Protein AF-A0A929U2H5-F1 (afdb_monomer_lite)

Sequence (117 aa):
MKRFDAETIESRLKQSGFTIIQTESRPTVSKIKAIHKHGELNIEYTDNELGLSLQNSSDLEILVNKRVVVLAFDNNVFTERCVEQKLHSFNTKTLFLEANKSLNNFIKKMEYVFNYK

pLDDT: mean 89.03, std 7.79, range [62.5, 97.44]

Secondary structure (DSSP, 8-state):
-----HHHHHHHHHHTTPEEEEEE--SS-EEEEEEETTEEEEEEE-SSEEEEEEE-S-SSGGG--EEEEEEEEETTEEEEEEEEEE---GGGHHHHHHHHHHHHHHHHHHHHHHHH-

Foldseek 3Di:
DQFDDPVLLVVLLVVLQWDWDDWADDPAKTWTWIDHPFWIWIWIGDRFKIKIKIWGPDPDPQQIFIWIWMWGQDPLDIDTDDIDTDHRHPVSVVVSVVVVSSVVSSSVSVNCVSPPD

Structure (mmCIF, N/CA/C/O backbone):
data_AF-A0A929U2H5-F1
#
_entry.id   AF-A0A929U2H5-F1
#
loop_
_atom_site.group_PDB
_atom_site.id
_atom_site.type_symbol
_atom_site.label_atom_id
_atom_site.label_alt_id
_atom_site.label_comp_id
_atom_site.label_asym_id
_atom_site.label_entity_id
_atom_site.label_seq_id
_atom_site.pdbx_PDB_ins_code
_atom_site.Cartn_x
_atom_site.Cartn_y
_atom_site.Cartn_z
_atom_site.occupancy
_atom_site.B_iso_or_equiv
_atom_site.auth_seq_id
_atom_site.auth_comp_id
_atom_site.auth_asym_id
_atom_site.auth_atom_id
_atom_site.pdbx_PDB_model_num
ATOM 1 N N . MET A 1 1 ? -17.229 1.303 13.616 1.00 63.12 1 MET A N 1
ATOM 2 C CA . MET A 1 1 ? -16.446 0.140 13.146 1.00 63.12 1 MET A CA 1
ATOM 3 C C . MET A 1 1 ? -15.299 0.679 12.308 1.00 63.12 1 MET A C 1
ATOM 5 O O . MET A 1 1 ? -15.552 1.611 11.551 1.00 63.12 1 MET A O 1
ATOM 9 N N . LYS A 1 2 ? -14.062 0.203 12.500 1.00 76.81 2 LYS A N 1
ATOM 10 C CA . LYS A 1 2 ? -12.932 0.649 11.668 1.00 76.81 2 LYS A CA 1
ATOM 11 C C . LYS A 1 2 ? -13.080 0.054 10.267 1.00 76.81 2 LYS A C 1
ATOM 13 O O . LYS A 1 2 ? -13.552 -1.071 10.145 1.00 76.81 2 LYS A O 1
ATOM 18 N N . ARG A 1 3 ? -12.712 0.821 9.247 1.00 87.94 3 ARG A N 1
ATOM 19 C CA . ARG A 1 3 ? -12.727 0.431 7.832 1.00 87.94 3 ARG A CA 1
ATOM 20 C C . ARG A 1 3 ? -11.591 1.139 7.113 1.00 87.94 3 ARG A C 1
ATOM 22 O O . ARG A 1 3 ? -11.127 2.169 7.604 1.00 87.94 3 ARG A O 1
ATOM 29 N N . PHE A 1 4 ? -11.166 0.631 5.967 1.00 90.19 4 PHE A N 1
ATOM 30 C CA . PHE A 1 4 ? -10.341 1.431 5.071 1.00 90.19 4 PHE A CA 1
ATOM 31 C C . PHE A 1 4 ? -11.197 2.520 4.423 1.00 90.19 4 PHE A C 1
ATOM 33 O O . PHE A 1 4 ? -12.272 2.264 3.889 1.00 90.19 4 PHE A O 1
ATOM 40 N N . ASP A 1 5 ? -10.713 3.753 4.490 1.00 91.81 5 ASP A N 1
ATOM 41 C CA . ASP A 1 5 ? -11.353 4.918 3.900 1.00 91.81 5 ASP A CA 1
ATOM 42 C C . ASP A 1 5 ? -10.302 5.806 3.220 1.00 91.81 5 ASP A C 1
ATOM 44 O O . ASP A 1 5 ? -9.115 5.776 3.569 1.00 91.81 5 ASP A O 1
ATOM 48 N N . ALA A 1 6 ? -10.745 6.592 2.235 1.00 94.00 6 ALA A N 1
ATOM 49 C CA . ALA A 1 6 ? -9.865 7.439 1.437 1.00 94.00 6 ALA A CA 1
ATOM 50 C C . ALA A 1 6 ? -9.042 8.404 2.302 1.00 94.00 6 ALA A C 1
ATOM 52 O O . ALA A 1 6 ? -7.838 8.530 2.101 1.00 94.00 6 ALA A O 1
ATOM 53 N N . GLU A 1 7 ? -9.667 9.057 3.283 1.00 93.94 7 GLU A N 1
ATOM 54 C CA . GLU A 1 7 ? -9.027 10.085 4.105 1.00 93.94 7 GLU A CA 1
ATOM 55 C C . GLU A 1 7 ? -7.865 9.501 4.918 1.00 93.94 7 GLU A C 1
ATOM 57 O O . GLU A 1 7 ? -6.743 10.026 4.896 1.00 93.94 7 GLU A O 1
ATOM 62 N N . THR A 1 8 ? -8.104 8.372 5.586 1.00 93.94 8 THR A N 1
ATOM 63 C CA . THR A 1 8 ? -7.090 7.653 6.355 1.00 93.94 8 THR A CA 1
ATOM 64 C C . THR A 1 8 ? -5.949 7.196 5.450 1.00 93.94 8 THR A C 1
ATOM 66 O O . THR A 1 8 ? -4.780 7.455 5.761 1.00 93.94 8 THR A O 1
ATOM 69 N N . ILE A 1 9 ? -6.266 6.549 4.323 1.00 95.50 9 ILE A N 1
ATOM 70 C CA . ILE A 1 9 ? -5.266 6.011 3.391 1.00 95.50 9 ILE A CA 1
ATOM 71 C C . ILE A 1 9 ? -4.407 7.144 2.821 1.00 95.50 9 ILE A C 1
ATOM 73 O O . ILE A 1 9 ? -3.179 7.103 2.925 1.00 95.50 9 ILE A O 1
ATOM 77 N N . GLU A 1 10 ? -5.030 8.195 2.290 1.00 97.12 10 GLU A N 1
ATOM 78 C CA . GLU A 1 10 ? -4.330 9.333 1.698 1.00 97.12 10 GLU A CA 1
ATOM 79 C C . GLU A 1 10 ? -3.451 10.067 2.717 1.00 97.12 10 GLU A C 1
ATOM 81 O O . GLU A 1 10 ? -2.306 10.424 2.421 1.00 97.12 10 GLU A O 1
ATOM 86 N N . SER A 1 11 ? -3.946 10.252 3.945 1.00 96.75 11 SER A N 1
ATOM 87 C CA . SER A 1 11 ? -3.169 10.838 5.039 1.00 96.75 11 SER A CA 1
ATOM 88 C C . SER A 1 11 ? -1.907 10.021 5.330 1.00 96.75 11 SER A C 1
ATOM 90 O O . SER A 1 11 ? -0.814 10.582 5.460 1.00 96.75 11 SER A O 1
ATOM 92 N N . ARG A 1 12 ? -2.018 8.687 5.405 1.00 95.81 12 ARG A N 1
ATOM 93 C CA . ARG A 1 12 ? -0.862 7.816 5.675 1.00 95.81 12 ARG A CA 1
ATOM 94 C C . ARG A 1 12 ? 0.103 7.734 4.504 1.00 95.81 12 ARG A C 1
ATOM 96 O O . ARG A 1 12 ? 1.306 7.712 4.751 1.00 95.81 12 ARG A O 1
ATOM 103 N N . LEU A 1 13 ? -0.378 7.771 3.265 1.00 96.81 13 LEU A N 1
ATOM 104 C CA . LEU A 1 13 ? 0.481 7.836 2.080 1.00 96.81 13 LEU A CA 1
ATOM 105 C C . LEU A 1 13 ? 1.360 9.088 2.096 1.00 96.81 13 LEU A C 1
ATOM 107 O O . LEU A 1 13 ? 2.583 8.972 1.997 1.00 96.81 13 LEU A O 1
ATOM 111 N N . LYS A 1 14 ? 0.757 10.263 2.322 1.00 96.38 14 LYS A N 1
ATOM 112 C CA . LYS A 1 14 ? 1.483 11.542 2.415 1.00 96.38 14 LYS A CA 1
ATOM 113 C C . LYS A 1 14 ? 2.533 11.508 3.526 1.00 96.38 14 LYS A C 1
ATOM 115 O O . LYS A 1 14 ? 3.685 11.872 3.310 1.00 96.38 14 LYS A O 1
ATOM 120 N N . GLN A 1 15 ? 2.168 11.000 4.704 1.00 95.31 15 GLN A N 1
ATOM 121 C CA . GLN A 1 15 ? 3.103 10.853 5.826 1.00 95.31 15 GLN A CA 1
ATOM 122 C C . GLN A 1 15 ? 4.243 9.858 5.564 1.00 95.31 15 GLN A C 1
ATOM 124 O O . GLN A 1 15 ? 5.256 9.903 6.261 1.00 95.31 15 GLN A O 1
ATOM 129 N N . SER A 1 16 ? 4.068 8.945 4.612 1.00 94.94 16 SER A N 1
ATOM 130 C CA . SER A 1 16 ? 5.083 7.981 4.185 1.00 94.94 16 SER A CA 1
ATOM 131 C C . SER A 1 16 ? 5.891 8.453 2.975 1.00 94.94 16 SER A C 1
ATOM 133 O O . SER A 1 16 ? 6.700 7.688 2.459 1.00 94.94 16 SER A O 1
ATOM 135 N N . GLY A 1 17 ? 5.702 9.700 2.533 1.00 94.75 17 GLY A N 1
ATOM 136 C CA . GLY A 1 17 ? 6.462 10.309 1.440 1.00 94.75 17 GLY A CA 1
ATOM 137 C C . GLY A 1 17 ? 5.917 10.021 0.041 1.00 94.75 17 GLY A C 1
ATOM 138 O O . GLY A 1 17 ? 6.602 10.315 -0.936 1.00 94.75 17 GLY A O 1
ATOM 139 N N . PHE A 1 18 ? 4.712 9.460 -0.078 1.00 95.81 18 PHE A N 1
ATOM 140 C CA . PHE A 1 18 ? 4.049 9.305 -1.369 1.00 95.81 18 PHE A CA 1
ATOM 141 C C . PHE A 1 18 ? 3.290 10.573 -1.763 1.00 95.81 18 PHE A C 1
ATOM 143 O O . PHE A 1 18 ? 2.624 11.207 -0.942 1.00 95.81 18 PHE A O 1
ATOM 150 N N . THR A 1 19 ? 3.325 10.881 -3.054 1.00 96.81 19 THR A N 1
ATOM 151 C CA . THR A 1 19 ? 2.483 11.893 -3.690 1.00 96.81 19 THR A CA 1
ATOM 152 C C . THR A 1 19 ? 1.318 11.194 -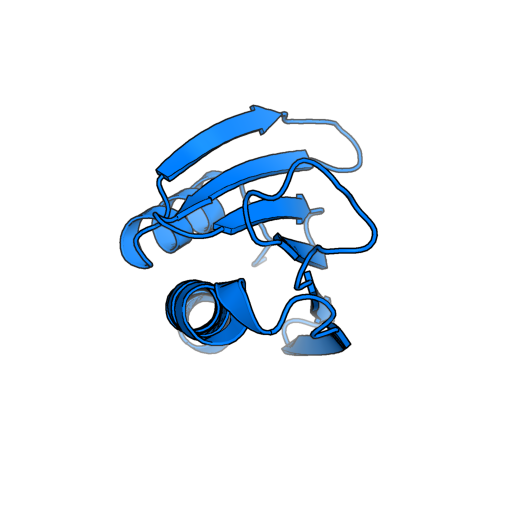4.372 1.00 96.81 19 THR A C 1
ATOM 154 O O . THR A 1 19 ? 1.525 10.366 -5.255 1.00 96.81 19 THR A O 1
ATOM 157 N N . ILE A 1 20 ? 0.089 11.512 -3.975 1.00 97.31 20 ILE A N 1
ATOM 158 C CA . ILE A 1 20 ? -1.115 10.993 -4.637 1.00 97.31 20 ILE A CA 1
ATOM 159 C C . ILE A 1 20 ? -1.286 11.717 -5.968 1.00 97.31 20 ILE A C 1
ATOM 161 O O . ILE A 1 20 ? -1.217 12.944 -6.014 1.00 97.31 20 ILE A O 1
ATOM 165 N N . ILE A 1 21 ? -1.502 10.952 -7.034 1.00 96.50 21 ILE A N 1
ATOM 166 C CA . ILE A 1 21 ? -1.704 11.481 -8.387 1.00 96.50 21 ILE A CA 1
ATOM 167 C C . ILE A 1 21 ? -3.125 11.254 -8.895 1.00 96.50 21 ILE A C 1
ATOM 169 O O . ILE A 1 21 ? -3.578 11.985 -9.769 1.00 96.50 21 ILE A O 1
ATOM 173 N N . GLN A 1 22 ? -3.839 10.270 -8.344 1.00 96.38 22 GLN A N 1
ATOM 174 C CA . GLN A 1 22 ? -5.216 9.984 -8.722 1.00 96.38 22 GLN A CA 1
ATOM 175 C C . GLN A 1 22 ? -5.949 9.250 -7.597 1.00 96.38 22 GLN A C 1
ATOM 177 O O . GLN A 1 22 ? -5.388 8.334 -6.995 1.00 96.38 22 GLN A O 1
ATOM 182 N N . THR A 1 23 ? -7.217 9.603 -7.381 1.00 95.44 23 THR A N 1
ATOM 183 C CA . THR A 1 23 ? -8.149 8.877 -6.510 1.00 95.44 23 THR A CA 1
ATOM 184 C C . THR A 1 23 ? -9.438 8.618 -7.287 1.00 95.44 23 THR A C 1
ATOM 186 O O . THR A 1 23 ? -10.036 9.542 -7.835 1.00 95.44 23 THR A O 1
ATOM 189 N N . GLU A 1 24 ? -9.874 7.363 -7.339 1.00 94.88 24 GLU A N 1
ATOM 190 C CA . GLU A 1 24 ? -11.132 6.934 -7.948 1.00 94.88 24 GLU A CA 1
ATOM 191 C C . GLU A 1 24 ? -11.999 6.247 -6.891 1.00 94.88 24 GLU A C 1
ATOM 193 O O . GLU A 1 24 ? -11.711 5.127 -6.468 1.00 94.88 24 GLU A O 1
ATOM 198 N N . SER A 1 25 ? -13.086 6.896 -6.480 1.00 91.38 25 SER A N 1
ATOM 199 C CA . SER A 1 25 ? -14.083 6.272 -5.608 1.00 91.38 25 SER A CA 1
ATOM 200 C C . SER A 1 25 ? -15.079 5.475 -6.449 1.00 91.38 25 SER A C 1
ATOM 202 O O . SER A 1 25 ? -15.655 6.013 -7.397 1.00 91.38 25 SER A O 1
ATOM 204 N N . ARG A 1 26 ? -15.280 4.191 -6.129 1.00 87.38 26 ARG A N 1
ATOM 205 C CA . ARG A 1 26 ? -16.280 3.337 -6.795 1.00 87.38 26 ARG A CA 1
ATOM 206 C C . ARG A 1 26 ? -17.101 2.558 -5.760 1.00 87.38 26 ARG A C 1
ATOM 208 O O . ARG A 1 26 ? -16.599 2.313 -4.667 1.00 87.38 26 ARG A O 1
ATOM 215 N N . PRO A 1 27 ? -18.320 2.096 -6.109 1.00 81.44 27 PRO A N 1
ATOM 216 C CA . PRO A 1 27 ? -19.202 1.401 -5.165 1.00 81.44 27 PRO A CA 1
ATOM 217 C C . PRO A 1 27 ? -18.636 0.091 -4.607 1.00 81.44 27 PRO A C 1
ATOM 219 O O . PRO A 1 27 ? -19.021 -0.325 -3.522 1.00 81.44 27 PRO A O 1
ATOM 222 N N . THR A 1 28 ? -17.765 -0.582 -5.365 1.00 88.06 28 THR A N 1
ATOM 223 C CA . THR A 1 28 ? -17.277 -1.928 -5.023 1.00 88.06 28 THR A CA 1
ATOM 224 C C . THR A 1 28 ? -15.807 -1.929 -4.623 1.00 88.06 28 THR A C 1
ATOM 226 O O . THR A 1 28 ? -15.455 -2.520 -3.612 1.00 88.06 28 THR A O 1
ATOM 229 N N . VAL A 1 29 ? -14.947 -1.273 -5.407 1.00 93.50 29 VAL A N 1
ATOM 230 C CA . VAL A 1 29 ? -13.502 -1.193 -5.156 1.00 93.50 29 VAL A CA 1
ATOM 231 C C . VAL A 1 29 ? -13.021 0.195 -5.539 1.00 93.50 29 VAL A C 1
ATOM 233 O O . VAL A 1 29 ? -13.061 0.567 -6.714 1.00 93.50 29 VAL A O 1
ATOM 236 N N . SER A 1 30 ? -12.552 0.946 -4.553 1.00 96.62 30 SER A N 1
ATOM 237 C CA . SER A 1 30 ? -11.938 2.251 -4.773 1.00 96.62 30 SER A CA 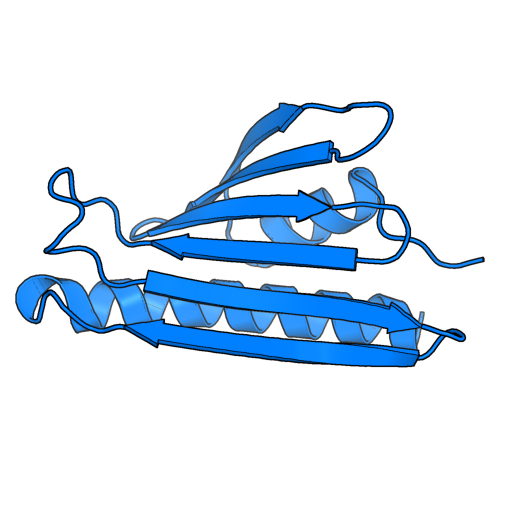1
ATOM 238 C C . SER A 1 30 ? -10.456 2.094 -5.095 1.00 96.62 30 SER A C 1
ATOM 240 O O . SER A 1 30 ? -9.823 1.111 -4.706 1.00 96.62 30 SER A O 1
ATOM 242 N N . LYS A 1 31 ? -9.896 3.054 -5.831 1.00 97.44 31 LYS A N 1
ATOM 243 C CA . LYS A 1 31 ? -8.506 3.016 -6.286 1.00 97.44 31 LYS A CA 1
ATOM 244 C C . LYS A 1 31 ? -7.780 4.305 -5.953 1.00 97.44 31 LYS A C 1
ATOM 246 O O . LYS A 1 31 ? -8.348 5.387 -6.070 1.00 97.44 31 LYS A O 1
ATOM 251 N N . ILE A 1 32 ? -6.516 4.193 -5.567 1.00 97.44 32 ILE A N 1
ATOM 252 C CA . ILE A 1 32 ? -5.608 5.333 -5.418 1.00 97.44 32 ILE A CA 1
ATOM 253 C C . ILE A 1 32 ? -4.334 5.007 -6.185 1.00 97.44 32 ILE A C 1
ATOM 255 O O . ILE A 1 32 ? -3.763 3.927 -6.034 1.00 97.44 32 ILE A O 1
ATOM 259 N N . LYS A 1 33 ? -3.868 5.956 -6.992 1.00 96.81 33 LYS A N 1
ATOM 260 C CA . LYS A 1 33 ? -2.542 5.911 -7.594 1.00 96.81 33 LYS A CA 1
ATOM 261 C C . LYS A 1 33 ? -1.663 6.948 -6.912 1.00 96.81 33 LYS A C 1
ATOM 263 O O . LYS A 1 33 ? -2.019 8.126 -6.820 1.00 96.81 33 LYS A O 1
ATOM 268 N N . ALA A 1 34 ? -0.508 6.509 -6.437 1.00 96.44 34 ALA A N 1
ATOM 269 C CA . ALA A 1 34 ? 0.477 7.357 -5.794 1.00 96.44 34 ALA A CA 1
ATOM 270 C C . ALA A 1 34 ? 1.877 7.076 -6.342 1.00 96.44 34 ALA A C 1
ATOM 272 O O . ALA A 1 34 ? 2.160 5.993 -6.848 1.00 96.44 34 ALA A O 1
ATOM 273 N N . ILE A 1 35 ? 2.766 8.054 -6.234 1.00 94.94 35 ILE A N 1
ATOM 274 C CA . ILE A 1 35 ? 4.152 7.949 -6.680 1.00 94.94 35 ILE A CA 1
ATOM 275 C C . ILE A 1 35 ? 5.102 8.290 -5.537 1.00 94.94 35 ILE A C 1
ATOM 277 O O . ILE A 1 35 ? 4.837 9.153 -4.703 1.00 94.94 35 ILE A O 1
ATOM 281 N N . HIS A 1 36 ? 6.233 7.610 -5.521 1.00 88.94 36 HIS A N 1
ATOM 282 C CA . HIS A 1 36 ? 7.437 7.968 -4.790 1.00 88.94 36 HIS A CA 1
ATOM 283 C C . HIS A 1 36 ? 8.556 8.133 -5.823 1.00 88.94 36 HIS A C 1
ATOM 285 O O . HIS A 1 36 ? 8.471 7.541 -6.895 1.00 88.94 36 HIS A O 1
ATOM 291 N N . LYS A 1 37 ? 9.624 8.881 -5.512 1.00 83.69 37 LYS A N 1
ATOM 292 C CA . LYS A 1 37 ? 10.726 9.238 -6.442 1.00 83.69 37 LYS A CA 1
ATOM 293 C C . LYS A 1 37 ? 11.205 8.120 -7.386 1.00 83.69 37 LYS A C 1
ATOM 295 O O . LYS A 1 37 ? 11.691 8.411 -8.472 1.00 83.69 37 LYS A O 1
ATOM 300 N N . HIS A 1 38 ? 11.088 6.863 -6.960 1.00 83.44 38 HIS A N 1
ATOM 301 C CA . HIS A 1 38 ? 11.574 5.679 -7.665 1.00 83.44 38 HIS A CA 1
ATOM 302 C C . HIS A 1 38 ? 10.542 4.551 -7.802 1.00 83.44 38 HIS A C 1
ATOM 304 O O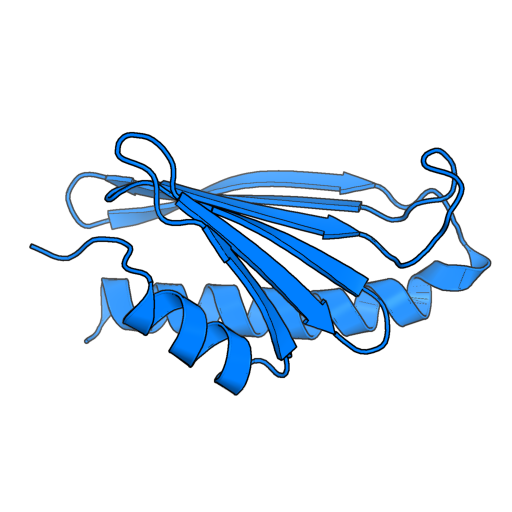 . HIS A 1 38 ? 10.912 3.410 -8.087 1.00 83.44 38 HIS A O 1
ATOM 310 N N . GLY A 1 39 ? 9.260 4.831 -7.572 1.00 87.38 39 GLY A N 1
ATOM 311 C CA . GLY A 1 39 ? 8.234 3.815 -7.737 1.00 87.38 39 GLY A CA 1
ATOM 312 C C . GLY A 1 39 ? 6.814 4.350 -7.764 1.00 87.38 39 GLY A C 1
ATOM 313 O O . GLY A 1 39 ? 6.488 5.351 -7.135 1.00 87.38 39 GLY A O 1
ATOM 314 N N . GLU A 1 40 ? 5.967 3.636 -8.483 1.00 93.75 40 GLU A N 1
ATOM 315 C CA . GLU A 1 40 ? 4.534 3.861 -8.555 1.00 93.75 40 GLU A CA 1
ATOM 316 C C . GLU A 1 40 ? 3.828 2.841 -7.671 1.00 93.75 40 GLU A C 1
ATOM 318 O O . GLU A 1 40 ? 4.111 1.644 -7.736 1.00 93.75 40 GLU A O 1
ATOM 323 N N . LEU A 1 41 ? 2.916 3.324 -6.838 1.00 95.69 41 LEU A N 1
ATOM 324 C CA . LEU A 1 41 ? 2.084 2.525 -5.960 1.00 95.69 41 LEU A CA 1
ATOM 325 C C . LEU A 1 41 ? 0.636 2.610 -6.444 1.00 95.69 41 LEU A C 1
ATOM 327 O O . LEU A 1 41 ? 0.004 3.665 -6.374 1.00 95.69 41 LEU A O 1
ATOM 331 N N . ASN A 1 42 ? 0.121 1.480 -6.914 1.00 96.19 42 ASN A N 1
ATOM 332 C CA . ASN A 1 42 ? -1.298 1.295 -7.180 1.00 96.19 42 ASN A CA 1
ATOM 333 C C . ASN A 1 42 ? -1.952 0.676 -5.948 1.00 96.19 42 ASN A C 1
ATOM 335 O O . ASN A 1 42 ? -1.410 -0.257 -5.351 1.00 96.19 42 ASN A O 1
ATOM 339 N N . ILE A 1 43 ? -3.103 1.214 -5.572 1.00 97.06 43 ILE A N 1
ATOM 340 C CA . ILE A 1 43 ? -3.836 0.830 -4.374 1.00 97.06 43 ILE A CA 1
ATOM 341 C C . ILE A 1 43 ? -5.264 0.532 -4.782 1.00 97.06 43 ILE A C 1
ATOM 343 O O . ILE A 1 43 ? -5.895 1.345 -5.455 1.00 97.06 43 ILE A O 1
ATOM 347 N N . GLU A 1 44 ? -5.770 -0.607 -4.338 1.00 96.88 44 GLU A N 1
ATOM 348 C CA . GLU A 1 44 ? -7.168 -0.996 -4.477 1.00 96.88 44 GLU A CA 1
ATOM 349 C C . GLU A 1 44 ? -7.712 -1.297 -3.089 1.00 96.88 44 GLU A C 1
ATOM 351 O O . GLU A 1 44 ? -7.052 -1.986 -2.312 1.00 96.88 44 GLU A O 1
ATOM 356 N N . TYR A 1 45 ? -8.877 -0.760 -2.741 1.00 95.06 45 TYR A N 1
ATOM 357 C CA . TYR A 1 45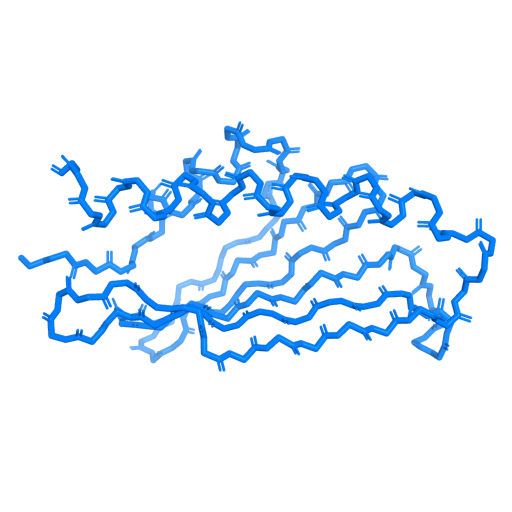 ? -9.428 -0.965 -1.409 1.00 95.06 45 TYR A CA 1
ATOM 358 C C . TYR A 1 45 ? -10.948 -1.074 -1.388 1.00 95.06 45 TYR A C 1
ATOM 360 O O . TYR A 1 45 ? -11.667 -0.441 -2.167 1.00 95.06 45 TYR A O 1
ATOM 368 N N . THR A 1 46 ? -11.407 -1.901 -0.457 1.00 93.81 46 THR A N 1
ATOM 369 C CA . THR A 1 46 ? -12.788 -2.001 0.021 1.00 93.81 46 THR A CA 1
ATOM 370 C C . THR A 1 46 ? -12.821 -1.539 1.477 1.00 93.81 46 THR A C 1
ATOM 372 O O . THR A 1 46 ? -11.795 -1.125 2.006 1.00 93.81 46 THR A O 1
ATOM 375 N N . ASP A 1 47 ? -13.954 -1.656 2.168 1.00 90.88 47 ASP A N 1
ATOM 376 C CA . ASP A 1 47 ? -14.006 -1.362 3.606 1.00 90.88 47 ASP A CA 1
ATOM 377 C C . ASP A 1 47 ? -13.075 -2.272 4.441 1.00 90.88 47 ASP A C 1
ATOM 379 O O . ASP A 1 47 ? -12.595 -1.845 5.493 1.00 90.88 47 ASP A O 1
ATOM 383 N N . ASN A 1 48 ? -12.784 -3.494 3.971 1.00 90.50 48 ASN A N 1
ATOM 384 C CA . ASN A 1 48 ? -12.112 -4.537 4.763 1.00 90.50 48 ASN A CA 1
ATOM 385 C C . ASN A 1 48 ? -10.773 -5.006 4.186 1.00 90.50 48 ASN A C 1
ATOM 387 O O . ASN A 1 48 ? -10.011 -5.671 4.884 1.00 90.50 48 ASN A O 1
ATOM 391 N N . GLU A 1 49 ? -10.468 -4.692 2.930 1.00 92.94 49 GLU A N 1
ATOM 392 C CA . GLU A 1 49 ? -9.229 -5.122 2.280 1.00 92.94 49 GLU A CA 1
ATOM 393 C C . GLU A 1 49 ? -8.538 -3.960 1.577 1.00 92.94 49 GLU A C 1
ATOM 395 O O . GLU A 1 49 ? -9.183 -3.062 1.034 1.00 92.94 49 GLU A O 1
ATOM 400 N N . LEU A 1 50 ? -7.210 -4.008 1.582 1.00 94.12 50 LEU A N 1
ATOM 401 C CA . LEU A 1 50 ? -6.328 -3.025 0.980 1.00 94.12 50 LEU A CA 1
ATOM 402 C C . LEU A 1 50 ? -5.215 -3.755 0.218 1.00 94.12 50 LEU A C 1
ATOM 404 O O . LEU A 1 50 ? -4.279 -4.299 0.807 1.00 94.12 50 LEU A O 1
ATOM 408 N N . GLY A 1 51 ? -5.326 -3.765 -1.106 1.00 95.88 51 GLY A N 1
ATOM 409 C CA . GLY A 1 51 ? -4.318 -4.266 -2.031 1.00 95.88 51 GLY A CA 1
ATOM 410 C C . GLY A 1 51 ? -3.329 -3.170 -2.420 1.00 95.88 51 GLY A C 1
ATOM 411 O O . GLY A 1 51 ? -3.721 -2.065 -2.791 1.00 95.88 51 GLY A O 1
ATOM 412 N N . LEU A 1 52 ? -2.037 -3.481 -2.351 1.00 96.00 52 LEU A N 1
ATOM 413 C CA . LEU A 1 52 ? -0.921 -2.580 -2.625 1.00 96.00 52 LEU A CA 1
ATOM 414 C C . LEU A 1 52 ? -0.023 -3.207 -3.690 1.00 96.00 52 LEU A C 1
ATOM 416 O O . LEU A 1 52 ? 0.492 -4.302 -3.490 1.00 96.00 52 LEU A O 1
ATOM 420 N N . SER A 1 53 ? 0.217 -2.511 -4.798 1.00 94.81 53 SER A N 1
ATOM 421 C CA . SER A 1 53 ? 1.140 -2.946 -5.851 1.00 94.81 53 SER A CA 1
ATOM 422 C C . SER A 1 53 ? 2.150 -1.844 -6.143 1.00 94.81 53 SER A C 1
ATOM 424 O O . SER A 1 53 ? 1.827 -0.858 -6.804 1.00 94.81 53 SER A O 1
ATOM 426 N N . LEU A 1 54 ? 3.379 -2.024 -5.657 1.00 94.12 54 LEU A N 1
ATOM 427 C CA . LEU A 1 54 ? 4.510 -1.135 -5.897 1.00 94.12 54 LEU A CA 1
ATOM 428 C C . LEU A 1 54 ? 5.356 -1.655 -7.058 1.00 94.12 54 LEU A C 1
ATOM 430 O O . LEU A 1 54 ? 5.772 -2.814 -7.062 1.00 94.12 54 LEU A O 1
ATOM 434 N N . GLN A 1 55 ? 5.686 -0.772 -7.989 1.00 92.25 55 GLN A N 1
ATOM 435 C CA . GLN A 1 55 ? 6.567 -1.048 -9.119 1.00 92.25 55 GLN A CA 1
ATOM 436 C C . GLN A 1 55 ? 7.568 0.089 -9.318 1.00 92.25 55 GLN A C 1
ATOM 438 O O . GLN A 1 55 ? 7.260 1.233 -9.000 1.00 92.25 55 GLN A O 1
ATOM 443 N N . ASN A 1 56 ? 8.768 -0.190 -9.826 1.00 85.94 56 ASN A N 1
ATOM 444 C CA . ASN A 1 56 ? 9.649 0.878 -10.318 1.00 85.94 56 ASN A CA 1
ATOM 445 C C . ASN A 1 56 ? 9.092 1.482 -11.624 1.00 85.94 56 ASN A C 1
ATOM 447 O O . ASN A 1 56 ? 8.339 0.839 -12.350 1.00 85.94 56 ASN A O 1
ATOM 451 N N . SER A 1 57 ? 9.485 2.717 -11.933 1.00 70.31 57 SER A N 1
ATOM 452 C CA . SER A 1 57 ? 9.048 3.478 -13.114 1.00 70.31 57 SER A CA 1
ATOM 453 C C . SER A 1 57 ? 9.754 3.021 -14.405 1.00 70.31 57 SER A C 1
ATOM 455 O O . SER A 1 57 ? 10.515 3.784 -15.000 1.00 70.31 57 SER A O 1
ATOM 457 N N . SER A 1 58 ? 9.604 1.751 -14.790 1.00 73.62 58 SER A N 1
ATOM 458 C CA . SER A 1 58 ? 10.136 1.222 -16.053 1.00 73.62 58 SER A CA 1
ATOM 459 C C . SER A 1 58 ? 9.008 0.965 -17.046 1.00 73.62 58 SER A C 1
ATOM 461 O O . SER A 1 58 ? 8.017 0.334 -16.693 1.00 73.62 58 SER A O 1
ATOM 463 N N . ASP A 1 59 ? 9.198 1.398 -18.294 1.00 67.31 59 ASP A N 1
ATOM 464 C CA . ASP A 1 59 ? 8.209 1.236 -19.370 1.00 67.31 59 ASP A CA 1
ATOM 465 C C . ASP A 1 59 ? 8.065 -0.220 -19.853 1.00 67.31 59 ASP A C 1
ATOM 467 O O . ASP A 1 59 ? 7.086 -0.571 -20.508 1.00 67.31 59 ASP A O 1
ATOM 471 N N . LEU A 1 60 ? 9.035 -1.086 -19.538 1.00 75.44 60 LEU A N 1
ATOM 472 C CA . LEU A 1 60 ? 9.033 -2.496 -19.928 1.00 75.44 60 LEU A CA 1
ATOM 473 C C . LEU A 1 60 ? 8.642 -3.371 -18.739 1.00 75.44 60 LEU A C 1
ATOM 475 O O . LEU A 1 60 ? 9.464 -3.618 -17.860 1.00 75.44 60 LEU A O 1
ATOM 479 N N . GLU A 1 61 ? 7.419 -3.906 -18.757 1.00 71.81 61 GLU A N 1
ATOM 480 C CA . GLU A 1 61 ? 6.835 -4.702 -17.663 1.00 71.81 61 GLU A CA 1
ATOM 481 C C . GLU A 1 61 ? 7.735 -5.866 -17.197 1.00 71.81 61 GLU A C 1
ATOM 483 O O . GLU A 1 61 ? 7.836 -6.143 -16.004 1.00 71.81 61 GLU A O 1
ATOM 488 N N . ILE A 1 62 ? 8.478 -6.504 -18.110 1.00 76.00 62 ILE A N 1
ATOM 489 C CA . ILE A 1 62 ? 9.400 -7.608 -17.781 1.00 76.00 62 ILE A CA 1
ATOM 490 C C . ILE A 1 62 ? 10.658 -7.164 -17.016 1.00 76.00 62 ILE A C 1
ATOM 492 O O . ILE A 1 62 ? 11.309 -7.988 -16.379 1.00 76.00 62 ILE A O 1
ATOM 496 N N . LEU A 1 63 ? 11.021 -5.879 -17.079 1.00 80.50 63 LEU A N 1
ATOM 497 C CA . LEU A 1 63 ? 12.165 -5.289 -16.373 1.00 80.50 63 LEU A CA 1
ATOM 498 C C . LEU A 1 63 ? 11.717 -4.518 -15.123 1.00 80.50 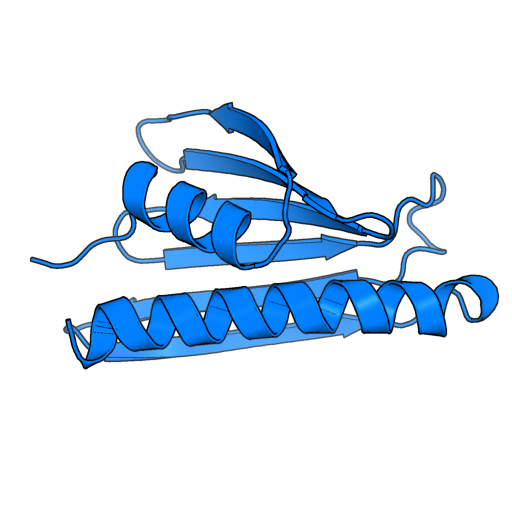63 LEU A C 1
ATOM 500 O O . LEU A 1 63 ? 12.486 -3.745 -14.545 1.00 80.50 63 LEU A O 1
ATOM 504 N N . VAL A 1 64 ? 10.478 -4.719 -14.680 1.00 84.81 64 VAL A N 1
ATOM 505 C CA . VAL A 1 64 ? 9.946 -4.066 -13.492 1.00 84.81 64 VAL A CA 1
ATOM 506 C C . VAL A 1 64 ? 10.292 -4.882 -12.247 1.00 84.81 64 VAL A C 1
ATOM 508 O O . VAL A 1 64 ? 10.008 -6.074 -12.136 1.00 84.81 64 VAL A O 1
ATOM 511 N N . ASN A 1 65 ? 10.903 -4.222 -11.268 1.00 90.19 65 ASN A N 1
ATOM 512 C CA . ASN A 1 65 ? 10.905 -4.704 -9.897 1.00 90.19 65 ASN A CA 1
ATOM 513 C C . ASN A 1 65 ? 9.518 -4.434 -9.307 1.00 90.19 65 ASN A C 1
ATOM 515 O O . ASN A 1 65 ? 9.041 -3.300 -9.352 1.00 90.19 65 ASN A O 1
ATOM 519 N N . LYS A 1 66 ? 8.877 -5.466 -8.756 1.00 92.12 66 LYS A N 1
ATOM 520 C CA . LYS A 1 66 ? 7.494 -5.407 -8.277 1.00 92.12 66 LYS A CA 1
ATOM 521 C C . LYS A 1 66 ? 7.382 -5.960 -6.866 1.00 92.12 66 LYS A C 1
ATOM 523 O O . LYS A 1 66 ? 8.063 -6.922 -6.506 1.00 92.12 66 LYS A O 1
ATOM 528 N N . ARG A 1 67 ? 6.498 -5.364 -6.074 1.00 93.19 67 ARG A N 1
ATOM 529 C CA . ARG A 1 67 ? 6.033 -5.916 -4.808 1.00 93.19 67 ARG A CA 1
ATOM 530 C C . ARG A 1 67 ? 4.525 -5.761 -4.707 1.00 93.19 67 ARG A C 1
ATOM 532 O O . ARG A 1 67 ? 4.015 -4.666 -4.918 1.00 93.19 67 ARG A O 1
ATOM 539 N N . VAL A 1 68 ? 3.842 -6.840 -4.352 1.00 93.19 68 VAL A N 1
ATOM 540 C CA . VAL A 1 68 ? 2.409 -6.847 -4.060 1.00 93.19 68 VAL A CA 1
ATOM 541 C C . VAL A 1 68 ? 2.217 -7.211 -2.597 1.00 93.19 68 VAL A C 1
ATOM 543 O O . VAL A 1 68 ? 2.862 -8.138 -2.114 1.00 93.19 68 VAL A O 1
ATOM 546 N N . VAL A 1 69 ? 1.365 -6.467 -1.898 1.00 93.38 69 VAL A N 1
ATOM 547 C CA . VAL A 1 69 ? 0.969 -6.733 -0.513 1.00 93.38 69 VAL A CA 1
ATOM 548 C C . VAL A 1 69 ? -0.547 -6.629 -0.411 1.00 93.38 69 VAL A C 1
ATOM 550 O O . VAL A 1 69 ? -1.121 -5.653 -0.884 1.00 93.38 69 VAL A O 1
ATOM 553 N N . VAL A 1 70 ? -1.195 -7.608 0.215 1.00 92.50 70 VAL A N 1
ATOM 554 C CA . VAL A 1 70 ? -2.617 -7.530 0.578 1.00 92.50 70 VAL A CA 1
ATOM 555 C C . VAL A 1 70 ? -2.739 -7.459 2.089 1.00 92.50 70 VAL A C 1
ATOM 557 O O . VAL A 1 70 ? -2.284 -8.359 2.798 1.00 92.50 70 VAL A O 1
ATOM 560 N N . LEU A 1 71 ? -3.373 -6.393 2.561 1.00 90.69 71 LEU A N 1
ATOM 561 C CA . LEU A 1 71 ? -3.723 -6.187 3.957 1.00 90.69 71 LEU A CA 1
ATOM 562 C C . LEU A 1 71 ? -5.221 -6.426 4.117 1.00 90.69 71 LEU A C 1
ATOM 564 O O . LEU A 1 71 ? -6.019 -5.896 3.344 1.00 90.69 71 LEU A O 1
ATOM 568 N N . ALA A 1 72 ? -5.597 -7.199 5.125 1.00 89.00 72 ALA A N 1
ATOM 569 C CA . ALA A 1 72 ? -6.985 -7.480 5.439 1.00 89.00 72 ALA A CA 1
ATOM 570 C C . ALA A 1 72 ? -7.305 -7.081 6.873 1.00 89.00 72 ALA A C 1
ATOM 572 O O . ALA A 1 72 ? -6.468 -7.163 7.778 1.00 89.00 72 ALA A O 1
ATOM 573 N N . PHE A 1 73 ? -8.543 -6.651 7.056 1.00 81.88 73 PHE A N 1
ATOM 574 C CA . PHE A 1 73 ? -9.128 -6.333 8.336 1.00 81.88 73 PHE A CA 1
ATOM 575 C C . PHE A 1 73 ? -10.327 -7.250 8.565 1.00 81.88 73 PHE A C 1
ATOM 577 O O . PHE A 1 73 ? -11.446 -6.952 8.152 1.00 81.88 73 PHE A O 1
ATOM 584 N N . ASP A 1 74 ? -10.088 -8.377 9.232 1.00 76.44 74 ASP A N 1
ATOM 585 C CA . ASP A 1 74 ? -11.125 -9.362 9.539 1.00 76.44 74 ASP A CA 1
ATOM 586 C C . ASP A 1 74 ? -11.343 -9.427 11.042 1.00 76.44 74 ASP A C 1
ATOM 588 O O . ASP A 1 74 ? -10.389 -9.541 11.809 1.00 76.44 74 ASP A O 1
ATOM 592 N N . ASN A 1 75 ? -12.601 -9.380 11.487 1.00 73.31 75 ASN A N 1
ATOM 593 C CA . ASN A 1 75 ? -12.958 -9.458 12.910 1.00 73.31 75 ASN A CA 1
ATOM 594 C C . ASN A 1 75 ? -12.203 -8.450 13.796 1.00 73.31 75 ASN A C 1
ATOM 596 O O . ASN A 1 75 ? -11.873 -8.730 14.946 1.00 73.31 75 ASN A O 1
ATOM 600 N N . ASN A 1 76 ? -11.942 -7.260 13.259 1.00 68.31 76 ASN A N 1
ATOM 601 C CA . ASN A 1 76 ? -11.122 -6.219 13.871 1.00 68.31 76 ASN A CA 1
ATOM 602 C C . ASN A 1 76 ? -9.628 -6.541 14.053 1.00 68.31 76 ASN A C 1
ATOM 604 O O . ASN A 1 76 ? -8.942 -5.846 14.801 1.00 68.31 76 ASN A O 1
ATOM 608 N N . VAL A 1 77 ? -9.111 -7.556 13.362 1.00 78.50 77 VAL A N 1
ATOM 609 C CA . VAL A 1 77 ? -7.693 -7.916 13.358 1.00 78.50 77 VAL A CA 1
ATOM 610 C C . VAL A 1 77 ? -7.077 -7.494 12.033 1.00 78.50 77 VAL A C 1
ATOM 612 O O . VAL A 1 77 ? -7.511 -7.916 10.962 1.00 78.50 77 VAL A O 1
ATOM 615 N N . PHE A 1 78 ? -6.049 -6.653 12.109 1.00 83.06 78 PHE A N 1
ATOM 616 C CA . PHE A 1 78 ? -5.253 -6.268 10.952 1.00 83.06 78 PHE A CA 1
ATOM 617 C C . PHE A 1 78 ? -4.219 -7.358 10.639 1.00 83.06 78 PHE A C 1
ATOM 619 O O . PHE A 1 78 ? -3.414 -7.709 11.503 1.00 83.06 78 PHE A O 1
ATOM 626 N N . THR A 1 79 ? -4.230 -7.888 9.414 1.00 86.00 79 THR A N 1
ATOM 627 C CA . THR A 1 79 ? -3.325 -8.962 8.976 1.00 86.00 79 THR A CA 1
ATOM 628 C C . THR A 1 79 ? -2.743 -8.697 7.588 1.00 86.00 79 THR A C 1
ATOM 630 O O . THR A 1 79 ? -3.424 -8.200 6.693 1.00 86.00 79 THR A O 1
ATOM 633 N N . GLU A 1 80 ? -1.474 -9.056 7.391 1.00 87.69 80 GLU A N 1
ATOM 634 C CA . GLU A 1 80 ? -0.834 -9.117 6.072 1.00 87.69 80 GLU A CA 1
ATOM 635 C C . GLU A 1 80 ? -1.029 -10.533 5.507 1.00 87.69 80 GLU A C 1
ATOM 637 O O . GLU A 1 80 ? -0.561 -11.506 6.098 1.00 87.69 80 GLU A O 1
ATOM 642 N N . ARG A 1 81 ? -1.780 -10.670 4.405 1.00 81.44 81 ARG A N 1
ATOM 643 C CA . ARG A 1 81 ? -2.238 -11.975 3.883 1.00 81.44 81 ARG A CA 1
ATOM 644 C C . ARG A 1 81 ? -1.398 -12.523 2.735 1.00 81.44 81 ARG A C 1
ATOM 646 O O . ARG A 1 81 ? -1.205 -13.730 2.640 1.00 81.44 81 ARG A O 1
ATOM 653 N N . CYS A 1 82 ? -0.953 -11.661 1.826 1.00 77.44 82 CYS A N 1
ATOM 654 C CA . CYS A 1 82 ? -0.253 -12.080 0.615 1.00 77.44 82 CYS A CA 1
ATOM 655 C C . CYS A 1 82 ? 0.877 -11.109 0.313 1.00 77.44 82 CYS A C 1
ATOM 657 O O . CYS A 1 82 ? 0.644 -9.901 0.266 1.00 77.44 82 CYS A O 1
ATOM 659 N N . VAL A 1 83 ? 2.079 -11.646 0.101 1.00 88.25 83 VAL A N 1
ATOM 660 C CA . VAL A 1 83 ? 3.275 -10.872 -0.223 1.00 88.25 83 VAL A CA 1
ATOM 661 C C . VAL A 1 83 ? 3.972 -11.525 -1.399 1.00 88.25 83 VAL A C 1
ATOM 663 O O . VAL A 1 83 ? 4.453 -12.651 -1.308 1.00 88.25 83 VAL A O 1
ATOM 666 N N . GLU A 1 84 ? 4.061 -10.794 -2.498 1.00 90.38 84 GLU A N 1
ATOM 667 C CA . GLU A 1 84 ? 4.855 -11.185 -3.654 1.00 90.38 84 GLU A CA 1
ATOM 668 C C . GLU A 1 84 ? 5.951 -10.146 -3.858 1.00 90.38 84 GLU A C 1
ATOM 670 O O . GLU A 1 84 ? 5.676 -8.947 -3.855 1.00 90.38 84 GLU A O 1
ATOM 675 N N . GLN A 1 85 ? 7.192 -10.585 -4.064 1.00 90.06 85 GLN A N 1
ATOM 676 C CA . GLN A 1 85 ? 8.284 -9.698 -4.450 1.00 90.06 85 GLN A CA 1
ATOM 677 C C . GLN A 1 85 ? 9.087 -10.302 -5.598 1.00 90.06 85 GLN A C 1
ATOM 679 O O . GLN A 1 85 ? 9.567 -11.431 -5.517 1.00 90.06 85 GLN A O 1
ATOM 684 N N . LYS A 1 86 ? 9.271 -9.509 -6.653 1.00 89.12 86 LYS A N 1
ATOM 685 C CA . LYS A 1 86 ? 10.037 -9.857 -7.849 1.00 89.12 86 LYS A CA 1
ATOM 686 C C . LYS A 1 86 ? 11.080 -8.784 -8.134 1.00 89.12 86 LYS A C 1
ATOM 688 O O . LYS A 1 86 ? 10.774 -7.592 -8.138 1.00 89.12 86 LYS A O 1
ATOM 693 N N . LEU A 1 87 ? 12.318 -9.215 -8.369 1.00 89.31 87 LEU A N 1
ATOM 694 C CA . LEU A 1 87 ? 13.451 -8.346 -8.687 1.00 89.31 87 LEU A CA 1
ATOM 695 C C . LEU A 1 87 ? 14.008 -8.697 -10.071 1.00 89.31 87 LEU A C 1
ATOM 697 O O . LEU A 1 87 ? 14.962 -9.464 -10.177 1.00 89.31 87 LEU A O 1
ATOM 701 N N . HIS A 1 88 ? 13.390 -8.164 -11.125 1.00 86.12 88 HIS A N 1
ATOM 702 C CA . HIS A 1 88 ? 13.766 -8.457 -12.510 1.00 86.12 88 HIS A CA 1
ATOM 703 C C . HIS A 1 88 ? 14.822 -7.501 -13.085 1.00 86.12 88 HIS A C 1
ATOM 705 O O . HIS A 1 88 ? 15.560 -7.885 -13.989 1.00 86.12 88 HIS A O 1
ATOM 711 N N . SER A 1 89 ? 14.949 -6.279 -12.554 1.00 83.88 89 SER A N 1
ATOM 712 C CA . SER A 1 89 ? 15.918 -5.286 -13.038 1.00 83.88 89 SER A CA 1
ATOM 713 C C . SER A 1 89 ? 16.962 -4.951 -11.984 1.00 83.88 89 SER A C 1
ATOM 715 O O . SER A 1 89 ? 16.722 -4.194 -11.038 1.00 83.88 89 SER A O 1
ATOM 717 N N . PHE A 1 90 ? 18.165 -5.491 -12.185 1.00 83.31 90 PHE A N 1
ATOM 718 C CA . PHE A 1 90 ? 19.318 -5.248 -11.319 1.00 83.31 90 PHE A CA 1
ATOM 719 C C . PHE A 1 90 ? 19.701 -3.765 -11.261 1.00 83.31 90 PHE A C 1
ATOM 721 O O . PHE A 1 90 ? 19.946 -3.247 -10.172 1.00 83.31 90 PHE A O 1
ATOM 728 N N . ASN A 1 91 ? 19.654 -3.062 -12.398 1.00 84.62 91 ASN A N 1
ATOM 729 C CA . ASN A 1 91 ? 20.050 -1.651 -12.503 1.00 84.62 91 ASN A CA 1
ATOM 730 C C . ASN A 1 91 ? 19.182 -0.716 -11.652 1.00 84.62 91 ASN A C 1
ATOM 732 O O . ASN A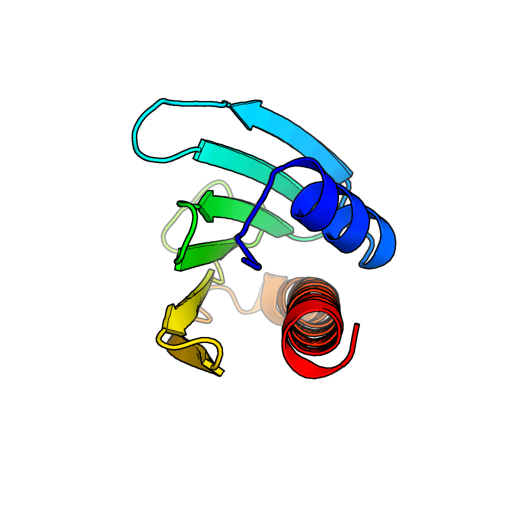 1 91 ? 19.635 0.343 -11.232 1.00 84.62 91 ASN A O 1
ATOM 736 N N . THR A 1 92 ? 17.939 -1.108 -11.369 1.00 85.75 92 THR A N 1
ATOM 737 C CA . THR A 1 92 ? 16.995 -0.295 -10.587 1.00 85.75 92 THR A CA 1
ATOM 738 C C . THR A 1 92 ? 16.711 -0.875 -9.201 1.00 85.75 92 THR A C 1
ATOM 740 O O . THR A 1 92 ? 15.900 -0.324 -8.457 1.00 85.75 92 THR A O 1
ATOM 743 N N . LYS A 1 93 ? 17.391 -1.965 -8.813 1.00 88.88 93 LYS A N 1
ATOM 744 C CA . LYS A 1 93 ? 17.154 -2.681 -7.550 1.00 88.88 93 LYS A CA 1
ATOM 745 C C . LYS A 1 93 ? 17.301 -1.770 -6.333 1.00 88.88 93 LYS A C 1
ATOM 747 O O . LYS A 1 93 ? 16.422 -1.755 -5.479 1.00 88.88 93 LYS A O 1
ATOM 752 N N . THR A 1 94 ? 18.383 -0.997 -6.254 1.00 89.06 94 THR A N 1
ATOM 753 C CA . THR A 1 94 ? 18.646 -0.109 -5.107 1.00 89.06 94 THR A CA 1
ATOM 754 C C . THR A 1 94 ? 17.566 0.963 -4.960 1.00 89.06 94 THR A C 1
ATOM 756 O O . THR A 1 94 ? 17.054 1.170 -3.862 1.00 89.06 94 THR A O 1
ATOM 759 N N . LEU A 1 95 ? 17.161 1.580 -6.071 1.00 88.38 95 LEU A N 1
ATOM 760 C CA . LEU A 1 95 ? 16.106 2.596 -6.099 1.00 88.38 95 LEU A CA 1
ATOM 761 C C . LEU A 1 95 ? 14.739 2.002 -5.721 1.00 88.38 95 LEU A C 1
ATOM 763 O O . LEU A 1 95 ? 13.980 2.586 -4.949 1.00 88.38 95 LEU A O 1
ATOM 767 N N . PHE A 1 96 ? 14.445 0.788 -6.191 1.00 91.12 96 PHE A N 1
ATOM 768 C CA . PHE A 1 96 ? 13.232 0.068 -5.811 1.00 91.12 96 PHE A CA 1
ATOM 769 C C . PHE A 1 96 ? 13.210 -0.287 -4.316 1.00 91.12 96 PHE A C 1
ATOM 771 O O . PHE A 1 96 ? 12.165 -0.207 -3.666 1.00 91.12 96 PHE A O 1
ATOM 778 N N . LEU A 1 97 ? 14.355 -0.650 -3.731 1.00 90.50 97 LEU A N 1
ATOM 779 C CA . LEU A 1 97 ? 14.464 -0.888 -2.289 1.00 90.50 97 LEU A CA 1
ATOM 780 C C . LEU A 1 97 ? 14.221 0.387 -1.470 1.00 90.50 97 LEU A C 1
ATOM 782 O O . LEU A 1 97 ? 13.685 0.299 -0.366 1.00 90.50 97 LEU A O 1
ATOM 786 N N . GLU A 1 98 ? 14.552 1.565 -1.997 1.00 90.88 98 GLU A N 1
ATOM 787 C CA . GLU A 1 98 ? 14.198 2.839 -1.366 1.00 90.88 98 GLU A CA 1
ATOM 788 C C . GLU A 1 98 ? 12.680 3.058 -1.354 1.00 90.88 98 GLU A C 1
ATOM 790 O O . GLU A 1 98 ? 12.109 3.301 -0.292 1.00 90.88 98 GLU A O 1
ATOM 795 N N . ALA A 1 99 ? 12.002 2.871 -2.491 1.00 90.31 99 ALA A N 1
ATOM 796 C CA . ALA A 1 99 ? 10.541 2.965 -2.556 1.00 90.31 99 ALA A CA 1
ATOM 797 C C . ALA A 1 99 ? 9.845 1.950 -1.621 1.00 90.31 99 ALA A C 1
ATOM 799 O O . ALA A 1 99 ? 8.832 2.260 -0.991 1.00 90.31 99 ALA A O 1
ATOM 800 N N . ASN A 1 100 ? 10.428 0.758 -1.447 1.00 92.31 100 ASN A N 1
ATOM 801 C CA . ASN A 1 100 ? 9.940 -0.239 -0.490 1.00 92.31 100 ASN A CA 1
ATOM 802 C C . ASN A 1 100 ? 10.005 0.219 0.969 1.00 92.31 100 ASN A C 1
ATOM 804 O O . ASN A 1 100 ? 9.153 -0.185 1.762 1.00 92.31 100 ASN A O 1
ATOM 808 N N . LYS A 1 101 ? 10.981 1.053 1.349 1.00 93.56 101 LYS A N 1
ATOM 809 C CA . LYS A 1 101 ? 11.034 1.615 2.709 1.00 93.56 101 LYS A CA 1
ATOM 810 C C . LYS A 1 101 ? 9.817 2.498 2.968 1.00 93.56 101 LYS A C 1
ATOM 812 O O . LYS A 1 101 ? 9.186 2.365 4.014 1.00 93.56 101 LYS A O 1
ATOM 817 N N . SER A 1 102 ? 9.444 3.328 1.997 1.00 93.25 102 SER A N 1
ATOM 818 C CA . SER A 1 102 ? 8.246 4.169 2.071 1.00 93.25 102 SER A CA 1
ATOM 819 C C . SER A 1 102 ? 6.970 3.325 2.151 1.00 93.25 102 SER A C 1
ATOM 821 O O . SER A 1 102 ? 6.115 3.591 2.996 1.00 93.25 102 SER A O 1
ATOM 823 N N . LEU A 1 103 ? 6.868 2.246 1.363 1.00 93.75 103 LEU A N 1
ATOM 824 C CA . LEU A 1 103 ? 5.747 1.300 1.457 1.00 93.75 103 LEU A CA 1
ATOM 825 C C . LEU A 1 103 ? 5.665 0.631 2.840 1.00 93.75 103 LEU A C 1
ATOM 827 O O . LEU A 1 103 ? 4.594 0.590 3.438 1.00 93.75 103 LEU A O 1
ATOM 831 N N . ASN A 1 104 ? 6.787 0.167 3.394 1.00 94.88 104 ASN A N 1
ATOM 832 C CA . ASN A 1 104 ? 6.816 -0.423 4.738 1.00 94.88 104 ASN A CA 1
ATOM 833 C C . ASN A 1 104 ? 6.395 0.584 5.818 1.00 94.88 104 ASN A C 1
ATOM 835 O O . ASN A 1 104 ? 5.682 0.228 6.753 1.00 94.88 104 ASN A O 1
ATOM 839 N N . ASN A 1 105 ? 6.809 1.846 5.692 1.00 95.44 105 ASN A N 1
ATOM 840 C CA . ASN A 1 105 ? 6.382 2.904 6.607 1.00 95.44 105 ASN A CA 1
ATOM 841 C C . ASN A 1 105 ? 4.874 3.159 6.514 1.00 95.44 105 ASN A C 1
ATOM 843 O O . ASN A 1 105 ? 4.228 3.379 7.538 1.00 95.44 105 ASN A O 1
ATOM 847 N N . PHE A 1 106 ? 4.308 3.104 5.306 1.00 95.12 106 PHE A N 1
ATOM 848 C CA . PHE A 1 106 ? 2.864 3.179 5.100 1.00 95.12 106 PHE A CA 1
ATOM 849 C C . PHE A 1 106 ? 2.134 2.019 5.787 1.00 95.12 106 PHE A C 1
ATOM 851 O O . PHE A 1 106 ? 1.247 2.283 6.594 1.00 95.12 106 PHE A O 1
ATOM 858 N N . ILE A 1 107 ? 2.557 0.771 5.563 1.00 93.62 107 ILE A N 1
ATOM 859 C CA . ILE A 1 107 ? 1.942 -0.418 6.181 1.00 93.62 107 ILE A CA 1
ATOM 860 C C . ILE A 1 107 ? 1.964 -0.312 7.713 1.00 93.62 107 ILE A C 1
ATOM 862 O O . ILE A 1 107 ? 0.914 -0.398 8.343 1.00 93.62 107 ILE A O 1
ATOM 866 N N . LYS A 1 108 ? 3.113 0.021 8.316 1.00 93.00 108 LYS A N 1
ATOM 867 C CA . LYS A 1 108 ? 3.234 0.214 9.776 1.00 93.00 108 LYS A CA 1
ATOM 868 C C . LYS A 1 108 ? 2.314 1.305 10.324 1.00 93.00 108 LYS A C 1
ATOM 870 O O . LYS A 1 108 ? 1.774 1.198 11.423 1.00 93.00 108 LYS A O 1
ATOM 875 N N . LYS A 1 109 ? 2.143 2.399 9.578 1.00 92.94 109 LYS A N 1
ATOM 876 C CA . LYS A 1 109 ? 1.220 3.473 9.965 1.00 92.94 109 LYS A CA 1
ATOM 877 C C . LYS A 1 109 ? -0.238 3.026 9.880 1.00 92.94 109 LYS A C 1
ATOM 879 O O . LYS A 1 109 ? -1.034 3.481 10.701 1.00 92.94 109 LYS A O 1
ATOM 884 N N . MET A 1 110 ? -0.582 2.173 8.916 1.00 91.31 110 MET A N 1
ATOM 885 C CA . MET A 1 110 ? -1.905 1.555 8.836 1.00 91.31 110 MET A CA 1
ATOM 886 C C . MET A 1 110 ? -2.117 0.615 10.025 1.00 91.31 110 MET A C 1
ATOM 888 O O . MET A 1 110 ? -3.048 0.839 10.789 1.00 91.31 110 MET A O 1
ATOM 892 N N . GLU A 1 111 ? -1.201 -0.321 10.283 1.00 89.19 111 GLU A N 1
ATOM 893 C CA . GLU A 1 111 ? -1.232 -1.200 11.467 1.00 89.19 111 GLU A CA 1
ATOM 894 C C . GLU A 1 111 ? -1.489 -0.419 12.755 1.00 89.19 111 GLU A C 1
ATOM 896 O O . GLU A 1 111 ? -2.360 -0.773 13.548 1.00 89.19 111 GLU A O 1
ATOM 901 N N . TYR A 1 112 ? -0.774 0.693 12.942 1.00 88.38 112 TYR A N 1
ATOM 902 C CA . TYR A 1 112 ? -0.928 1.512 14.134 1.00 88.38 112 TYR A CA 1
ATOM 903 C C . TYR A 1 112 ? -2.349 2.075 14.294 1.00 88.38 112 TYR A C 1
ATOM 905 O O . TYR A 1 112 ? -2.907 2.061 15.392 1.00 88.38 112 TYR A O 1
ATOM 913 N N . VAL A 1 113 ? -2.950 2.554 13.199 1.00 86.06 113 VAL A N 1
ATOM 914 C CA . VAL A 1 113 ? -4.323 3.078 13.205 1.00 86.06 113 VAL A CA 1
ATOM 915 C C . VAL A 1 113 ? -5.328 1.985 13.547 1.00 86.06 113 VAL A C 1
ATOM 917 O O . VAL A 1 113 ? -6.245 2.208 14.335 1.00 86.06 113 VAL A O 1
ATOM 920 N N . PHE A 1 114 ? -5.159 0.792 12.990 1.00 82.62 114 PHE A N 1
ATOM 921 C CA . PHE A 1 114 ? -6.136 -0.277 13.164 1.00 82.62 114 PHE A CA 1
ATOM 922 C C . PHE A 1 114 ? -5.985 -1.020 14.497 1.00 82.62 114 PHE A C 1
ATOM 924 O O . PHE A 1 114 ? -7.000 -1.435 15.054 1.00 82.62 114 PHE A O 1
ATOM 931 N N . ASN A 1 115 ? -4.787 -1.057 15.087 1.00 82.12 115 ASN A N 1
ATOM 932 C CA . ASN A 1 115 ? -4.543 -1.762 16.350 1.00 82.12 115 ASN A CA 1
ATOM 933 C C . ASN A 1 115 ? -4.594 -0.871 17.605 1.00 82.12 115 ASN A C 1
ATOM 935 O O . ASN A 1 115 ? -4.957 -1.372 18.664 1.00 82.12 115 ASN A O 1
ATOM 939 N N . TYR A 1 116 ? -4.255 0.425 17.521 1.00 79.00 116 TYR A N 1
ATOM 940 C CA . TYR A 1 116 ? -4.023 1.244 18.730 1.00 79.00 116 TYR A CA 1
ATOM 941 C C . TYR A 1 116 ? -4.774 2.580 18.806 1.00 79.00 116 TYR A C 1
ATOM 943 O O . TYR A 1 116 ? -4.878 3.135 19.898 1.00 79.00 116 TYR A O 1
ATOM 951 N N . LYS A 1 117 ? -5.261 3.122 17.686 1.00 62.50 117 LYS A N 1
ATOM 952 C CA . LYS A 1 117 ? -6.035 4.381 17.646 1.00 62.50 117 LYS A CA 1
ATOM 953 C C . LYS A 1 117 ? -7.526 4.139 17.534 1.00 62.50 117 LYS A C 1
ATOM 955 O O . LYS A 1 117 ? -8.298 4.963 18.051 1.00 62.50 117 LYS A O 1
#

Radius of gyration: 13.96 Å; chains: 1; bounding box: 39×24×39 Å